Protein AF-A9BC15-F1 (afdb_monomer_lite)

Structure (mmCIF, N/CA/C/O backbone):
data_AF-A9BC15-F1
#
_entry.id   AF-A9BC15-F1
#
loop_
_atom_site.group_PDB
_atom_site.id
_atom_site.type_symbol
_atom_site.label_atom_id
_atom_site.label_alt_id
_atom_site.label_comp_id
_atom_site.label_asym_id
_atom_site.label_entity_id
_atom_site.label_seq_id
_atom_site.pdbx_PDB_ins_code
_atom_site.Cartn_x
_atom_site.Cartn_y
_atom_site.Cartn_z
_atom_site.occupancy
_atom_site.B_iso_or_equiv
_atom_site.auth_seq_id
_atom_site.auth_comp_id
_atom_site.auth_asym_id
_atom_site.auth_atom_id
_atom_site.pdbx_PDB_model_num
ATOM 1 N N . MET A 1 1 ? -14.589 -2.090 -3.585 1.00 82.12 1 MET A N 1
ATOM 2 C CA . MET A 1 1 ? -13.396 -2.005 -4.442 1.00 82.12 1 MET A CA 1
ATOM 3 C C . MET A 1 1 ? -12.356 -1.185 -3.713 1.00 82.12 1 MET A C 1
ATOM 5 O O . MET A 1 1 ? -12.745 -0.268 -2.992 1.00 82.12 1 MET A O 1
ATOM 9 N N . LEU A 1 2 ? -11.096 -1.594 -3.806 1.00 85.81 2 LEU A N 1
ATOM 10 C CA . LEU A 1 2 ? -9.941 -0.861 -3.297 1.00 85.81 2 LEU A CA 1
ATOM 11 C C . LEU A 1 2 ? -9.096 -0.447 -4.500 1.00 85.81 2 LEU A C 1
ATOM 13 O O . LEU A 1 2 ? -8.772 -1.301 -5.321 1.00 85.81 2 LEU A O 1
ATOM 17 N N . THR A 1 3 ? -8.753 0.831 -4.594 1.00 90.25 3 THR A N 1
ATOM 18 C CA . THR A 1 3 ? -7.802 1.335 -5.592 1.00 90.25 3 THR A CA 1
ATOM 19 C C . THR A 1 3 ? -6.451 1.515 -4.916 1.00 90.25 3 THR A C 1
ATOM 21 O O . THR A 1 3 ? -6.393 2.110 -3.839 1.00 90.25 3 THR A O 1
ATOM 24 N N . ALA A 1 4 ? -5.382 1.012 -5.531 1.00 89.94 4 ALA A N 1
ATOM 25 C CA . ALA A 1 4 ? -4.015 1.184 -5.053 1.00 89.94 4 ALA A CA 1
ATOM 26 C C . ALA A 1 4 ? -3.170 1.878 -6.125 1.00 89.94 4 ALA A C 1
ATOM 28 O O . ALA A 1 4 ? -3.054 1.388 -7.244 1.00 89.94 4 ALA A O 1
ATOM 29 N N . THR A 1 5 ? -2.573 3.013 -5.770 1.00 91.88 5 THR A N 1
ATOM 30 C CA . THR A 1 5 ? -1.748 3.827 -6.669 1.00 91.88 5 THR A CA 1
ATOM 31 C C . THR A 1 5 ? -0.354 3.956 -6.074 1.00 91.88 5 THR A C 1
ATOM 33 O O . THR A 1 5 ? -0.182 4.653 -5.074 1.00 91.88 5 THR A O 1
ATOM 36 N N . ILE A 1 6 ? 0.642 3.289 -6.660 1.00 90.75 6 ILE A N 1
ATOM 37 C CA . ILE A 1 6 ? 2.031 3.349 -6.183 1.00 90.75 6 ILE A CA 1
ATOM 38 C C . ILE A 1 6 ? 2.745 4.520 -6.851 1.00 90.75 6 ILE A C 1
ATOM 40 O O . ILE A 1 6 ? 2.654 4.717 -8.064 1.00 90.75 6 ILE A O 1
ATOM 44 N N . ARG A 1 7 ? 3.465 5.301 -6.050 1.00 91.50 7 ARG A N 1
ATOM 45 C CA . ARG A 1 7 ? 4.288 6.413 -6.507 1.00 91.50 7 ARG A CA 1
ATOM 46 C C . ARG A 1 7 ? 5.728 6.212 -6.070 1.00 91.50 7 ARG A C 1
ATOM 48 O O . ARG A 1 7 ? 5.970 5.970 -4.892 1.00 91.50 7 ARG A O 1
ATOM 55 N N . ASN A 1 8 ? 6.647 6.335 -7.020 1.00 89.94 8 ASN A N 1
ATOM 56 C CA . ASN A 1 8 ? 8.089 6.280 -6.793 1.00 89.94 8 ASN A CA 1
ATOM 57 C C . ASN A 1 8 ? 8.672 7.687 -6.728 1.00 89.94 8 ASN 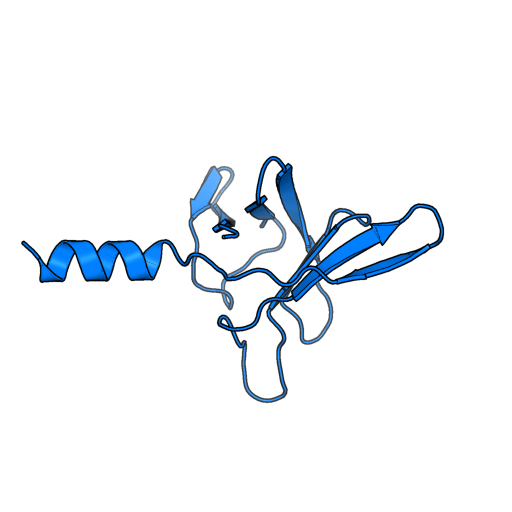A C 1
ATOM 59 O O . ASN A 1 8 ? 8.109 8.607 -7.332 1.00 89.94 8 ASN A O 1
ATOM 63 N N . ASN A 1 9 ? 9.809 7.849 -6.058 1.00 83.38 9 ASN A N 1
ATOM 64 C CA . ASN A 1 9 ? 10.545 9.101 -6.107 1.00 83.38 9 ASN A CA 1
ATOM 65 C C . ASN A 1 9 ? 11.317 9.196 -7.433 1.00 83.38 9 ASN A C 1
ATOM 67 O O . ASN A 1 9 ? 12.124 8.349 -7.794 1.00 83.38 9 ASN A O 1
ATOM 71 N N . LEU A 1 10 ? 11.092 10.269 -8.176 1.00 81.81 10 LEU A N 1
ATOM 72 C CA . LEU A 1 10 ? 11.788 10.561 -9.414 1.00 81.81 10 LEU A CA 1
ATOM 73 C C . LEU A 1 10 ? 12.465 11.923 -9.291 1.00 81.81 10 LEU A C 1
ATOM 75 O O . LEU A 1 10 ? 11.872 12.958 -9.581 1.00 81.81 10 LEU A O 1
ATOM 79 N N . ASN A 1 11 ? 13.734 11.916 -8.873 1.00 77.75 11 ASN A N 1
ATOM 80 C CA . ASN A 1 11 ? 14.587 13.109 -8.801 1.00 77.75 11 ASN A CA 1
ATOM 81 C C . ASN A 1 11 ? 13.960 14.293 -8.029 1.00 77.75 11 ASN A C 1
ATOM 83 O O . ASN A 1 11 ? 14.148 15.448 -8.410 1.00 77.75 11 ASN A O 1
ATOM 87 N N . GLY A 1 12 ? 13.234 14.018 -6.940 1.00 71.75 12 GLY A N 1
ATOM 88 C CA . GLY A 1 12 ? 12.588 15.046 -6.115 1.00 71.75 12 GLY A CA 1
ATOM 89 C C . GLY A 1 12 ? 11.130 15.349 -6.478 1.00 71.75 12 GLY A C 1
ATOM 90 O O . GLY A 1 12 ? 10.530 16.207 -5.834 1.00 71.75 12 GLY A O 1
ATOM 91 N N . ASP A 1 13 ? 10.560 14.642 -7.455 1.00 81.75 13 ASP A N 1
ATOM 92 C CA . ASP A 1 13 ? 9.121 14.589 -7.746 1.00 81.75 13 ASP A CA 1
ATOM 93 C C . ASP A 1 13 ? 8.603 13.141 -7.618 1.00 81.75 13 ASP A C 1
ATOM 95 O O . ASP A 1 13 ? 9.372 12.231 -7.318 1.00 81.75 13 ASP A O 1
ATOM 99 N N . PHE A 1 14 ? 7.309 12.897 -7.829 1.00 85.00 14 PHE A N 1
ATOM 100 C CA . PHE A 1 14 ? 6.706 11.569 -7.729 1.00 85.00 14 PHE A CA 1
ATOM 101 C C . PHE A 1 14 ? 6.060 11.123 -9.037 1.00 85.00 14 PHE A C 1
ATOM 103 O O . PHE A 1 14 ? 5.180 11.798 -9.573 1.00 85.00 14 PHE A O 1
ATOM 110 N N . ALA A 1 15 ? 6.423 9.927 -9.499 1.00 86.12 15 ALA A N 1
ATOM 111 C CA . ALA A 1 15 ? 5.851 9.315 -10.695 1.00 86.12 15 ALA A CA 1
ATOM 112 C C . ALA A 1 15 ? 5.000 8.091 -10.341 1.00 86.12 15 ALA A C 1
ATOM 114 O O . ALA A 1 15 ? 5.347 7.323 -9.443 1.00 86.12 15 ALA A O 1
ATOM 115 N N . LEU A 1 16 ? 3.891 7.900 -11.063 1.00 86.38 16 LEU A N 1
ATOM 116 C CA . LEU A 1 16 ? 3.118 6.660 -11.006 1.00 86.38 16 LEU A CA 1
ATOM 117 C C . LEU A 1 16 ? 3.999 5.502 -11.486 1.00 86.38 16 LEU A C 1
ATOM 119 O O . LEU A 1 16 ? 4.611 5.605 -12.548 1.00 86.38 16 LEU A O 1
ATOM 123 N N . THR A 1 17 ? 4.027 4.401 -10.740 1.00 83.50 17 THR A N 1
ATOM 124 C CA . THR A 1 17 ? 4.673 3.166 -11.193 1.00 83.50 17 THR A CA 1
ATOM 125 C C . THR A 1 17 ? 3.769 1.960 -10.982 1.00 83.50 17 THR A C 1
ATOM 127 O O . THR A 1 17 ? 3.067 1.845 -9.979 1.00 83.50 17 THR A O 1
ATOM 130 N N . SER A 1 18 ? 3.800 1.050 -11.949 1.00 79.12 18 SER A N 1
ATOM 131 C CA . SER A 1 18 ? 3.241 -0.300 -11.855 1.00 79.12 18 SER A CA 1
ATOM 132 C C . SER A 1 18 ? 4.333 -1.367 -11.826 1.00 79.12 18 SER A C 1
ATOM 134 O O . SER A 1 18 ? 4.033 -2.556 -11.696 1.00 79.12 18 SER A O 1
ATOM 136 N N . ASP A 1 19 ? 5.589 -0.968 -12.015 1.00 82.50 19 ASP A N 1
ATOM 137 C CA . ASP A 1 19 ? 6.732 -1.855 -11.906 1.00 82.50 19 ASP A CA 1
ATOM 138 C C . ASP A 1 19 ? 7.105 -1.977 -10.429 1.00 82.50 19 ASP A C 1
ATOM 140 O O . ASP A 1 19 ? 7.525 -1.014 -9.788 1.00 82.50 19 ASP A O 1
ATOM 144 N N . LEU A 1 20 ? 6.851 -3.162 -9.875 1.00 80.00 20 LEU A N 1
ATOM 145 C CA . LEU A 1 20 ? 7.110 -3.438 -8.471 1.00 80.00 20 LEU A CA 1
ATOM 146 C C . LEU A 1 20 ? 8.604 -3.670 -8.208 1.00 80.00 20 LEU A C 1
ATOM 148 O O . LEU A 1 20 ? 9.075 -3.394 -7.110 1.00 80.00 20 LEU A O 1
ATOM 152 N N . GLU A 1 21 ? 9.357 -4.141 -9.205 1.00 79.00 21 GLU A N 1
ATOM 153 C CA . GLU A 1 21 ? 10.796 -4.387 -9.067 1.00 79.00 21 GLU A CA 1
ATOM 154 C C . GLU A 1 21 ? 11.595 -3.078 -9.048 1.00 79.00 21 GLU A C 1
ATOM 156 O O . GLU A 1 21 ? 12.706 -3.033 -8.524 1.00 79.00 21 GLU A O 1
ATOM 161 N N . SER A 1 22 ? 11.017 -1.993 -9.573 1.00 81.38 22 SER A N 1
ATOM 162 C CA . SER A 1 22 ? 11.646 -0.674 -9.620 1.00 81.38 22 SER A CA 1
ATOM 163 C C . SER A 1 22 ? 11.343 0.209 -8.404 1.00 81.38 22 SER A C 1
ATOM 165 O O . SER A 1 22 ? 11.666 1.399 -8.442 1.00 81.38 22 SER A O 1
ATOM 167 N N . ILE A 1 23 ? 10.648 -0.296 -7.378 1.00 86.50 23 ILE A N 1
ATOM 168 C CA . ILE A 1 23 ? 10.212 0.539 -6.251 1.00 86.50 23 ILE A CA 1
ATOM 169 C C . ILE A 1 23 ? 11.412 0.940 -5.377 1.00 86.50 23 ILE A C 1
ATOM 171 O O . ILE A 1 23 ? 12.204 0.098 -4.960 1.00 86.50 23 ILE A O 1
ATOM 175 N N . ASP A 1 24 ? 11.528 2.239 -5.094 1.00 86.50 24 ASP A N 1
ATOM 176 C CA . ASP A 1 24 ? 12.631 2.860 -4.361 1.00 86.50 24 ASP A CA 1
ATOM 177 C C . ASP A 1 24 ? 12.302 3.183 -2.889 1.00 86.50 24 ASP A C 1
ATOM 179 O O . ASP A 1 24 ? 11.169 3.055 -2.429 1.00 86.50 24 ASP A O 1
ATOM 183 N N . GLU A 1 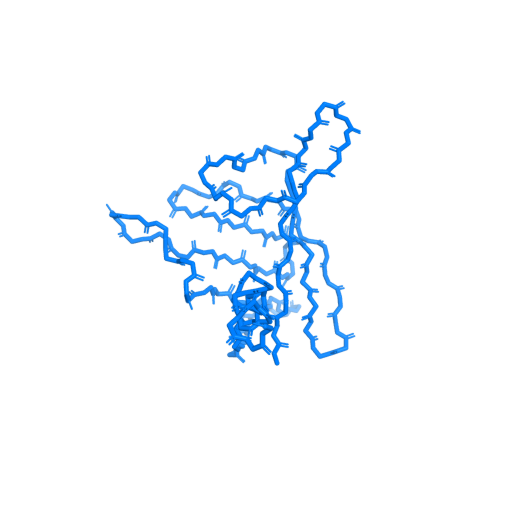25 ? 13.313 3.627 -2.132 1.00 85.31 25 GLU A N 1
ATOM 184 C CA . GLU A 1 25 ? 13.213 3.966 -0.699 1.00 85.31 25 GLU A CA 1
ATOM 185 C C . GLU A 1 25 ? 12.332 5.184 -0.376 1.00 85.31 25 GLU A C 1
ATOM 187 O O . GLU A 1 25 ? 11.980 5.395 0.785 1.00 85.31 25 GLU A O 1
ATOM 192 N N . GLY A 1 26 ? 11.954 5.981 -1.376 1.00 88.50 26 GLY A N 1
ATOM 193 C CA . GLY A 1 26 ? 11.050 7.125 -1.244 1.00 88.50 26 GLY A CA 1
ATOM 194 C C . GLY A 1 26 ? 9.611 6.823 -1.658 1.00 88.50 26 GLY A C 1
ATOM 195 O O . GLY A 1 26 ? 8.767 7.724 -1.623 1.00 88.50 26 GLY A O 1
ATOM 196 N N . ALA A 1 27 ? 9.325 5.587 -2.059 1.00 92.19 27 ALA A N 1
ATOM 197 C CA . ALA A 1 27 ? 8.034 5.218 -2.590 1.00 92.19 27 ALA A CA 1
ATOM 198 C C . ALA A 1 27 ? 6.925 5.181 -1.537 1.00 92.19 27 ALA A C 1
ATOM 200 O O . ALA A 1 27 ? 7.128 4.923 -0.346 1.00 92.19 27 ALA A O 1
ATOM 201 N N . PHE A 1 28 ? 5.699 5.374 -2.005 1.00 94.12 28 PHE A N 1
ATOM 202 C CA . PHE A 1 28 ? 4.500 5.205 -1.198 1.00 94.12 28 PHE A CA 1
ATOM 203 C C . PHE A 1 28 ? 3.331 4.728 -2.049 1.00 94.12 28 PHE A C 1
ATOM 205 O O . PHE A 1 28 ? 3.287 4.936 -3.261 1.00 94.12 28 PHE A O 1
ATOM 212 N N . VAL A 1 29 ? 2.345 4.120 -1.399 1.00 93.25 29 VAL A N 1
ATOM 213 C CA . VAL A 1 29 ? 1.072 3.762 -2.022 1.00 93.25 29 VAL A CA 1
ATOM 214 C C . VAL A 1 29 ? -0.040 4.649 -1.481 1.00 93.25 29 VAL A C 1
ATOM 216 O O . VAL A 1 29 ? -0.130 4.900 -0.277 1.00 93.25 29 VAL A O 1
ATOM 219 N N . VAL A 1 30 ? -0.900 5.122 -2.377 1.00 94.44 30 VAL A N 1
ATOM 220 C CA . VAL A 1 30 ? -2.181 5.738 -2.035 1.00 94.44 30 VAL A CA 1
ATOM 221 C C . VAL A 1 30 ? -3.267 4.681 -2.180 1.00 94.44 30 VAL A C 1
ATOM 223 O O . VAL A 1 30 ? -3.442 4.127 -3.266 1.00 94.44 30 VAL A O 1
ATOM 226 N N . LEU A 1 31 ? -3.974 4.393 -1.088 1.00 93.56 31 LEU A N 1
ATOM 227 C CA . LEU A 1 31 ? -5.086 3.447 -1.055 1.00 93.56 31 LEU A CA 1
ATOM 228 C C . LEU A 1 31 ? -6.397 4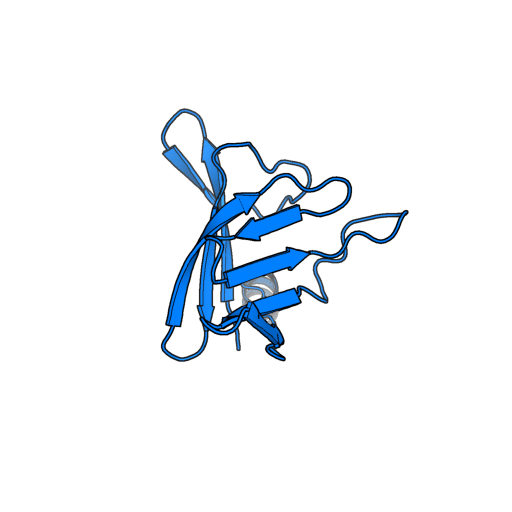.192 -0.867 1.00 93.56 31 LEU A C 1
ATOM 230 O O . LEU A 1 31 ? -6.558 4.928 0.108 1.00 93.56 31 LEU A O 1
ATOM 234 N N . GLU A 1 32 ? -7.351 3.925 -1.747 1.00 93.00 32 GLU A N 1
ATOM 235 C CA . GLU A 1 32 ? -8.719 4.420 -1.637 1.00 93.00 32 GLU A CA 1
ATOM 236 C C . GLU A 1 32 ? -9.652 3.227 -1.441 1.00 93.00 32 GLU A C 1
ATOM 238 O O . GLU A 1 32 ? -9.839 2.395 -2.333 1.00 93.00 32 GLU A O 1
ATOM 243 N N . TRP A 1 33 ? -10.233 3.111 -0.246 1.00 89.69 33 TRP A N 1
ATOM 244 C CA . TRP A 1 33 ? -11.140 2.019 0.095 1.00 89.69 33 TRP A CA 1
ATOM 245 C C . TRP A 1 33 ? -12.324 2.508 0.922 1.00 89.69 33 TRP A C 1
ATOM 247 O O . TRP A 1 33 ? -12.190 2.963 2.060 1.00 89.69 33 TRP A O 1
ATOM 257 N N . LYS A 1 34 ? -13.533 2.357 0.369 1.00 87.25 34 LYS A N 1
ATOM 258 C CA . LYS A 1 34 ? -14.786 2.843 0.972 1.00 87.25 34 LYS A CA 1
ATOM 259 C C . LYS A 1 34 ? -14.732 4.360 1.224 1.00 87.25 34 LYS A C 1
ATOM 261 O O . LYS A 1 34 ? -14.882 5.130 0.289 1.00 87.25 34 LYS A O 1
ATOM 266 N N . LYS A 1 35 ? -14.573 4.784 2.482 1.00 87.62 35 LYS A N 1
ATOM 267 C CA . LYS A 1 35 ? -14.455 6.195 2.905 1.00 87.62 35 LYS A CA 1
ATOM 268 C C . LYS A 1 35 ? -13.078 6.497 3.511 1.00 87.62 35 LYS A C 1
ATOM 270 O O . LYS A 1 35 ? -12.922 7.493 4.211 1.00 87.62 35 LYS A O 1
ATOM 275 N N . ILE A 1 36 ? -12.123 5.590 3.321 1.00 89.25 36 ILE A N 1
ATOM 276 C CA . ILE A 1 36 ? -10.780 5.661 3.884 1.00 89.25 36 ILE A CA 1
ATOM 277 C C . ILE A 1 36 ? -9.813 5.938 2.736 1.00 89.25 36 ILE A C 1
ATOM 279 O O . ILE A 1 36 ? -9.811 5.204 1.750 1.00 89.25 36 ILE A O 1
ATOM 283 N N . ASN A 1 37 ? -8.986 6.968 2.915 1.00 94.31 37 ASN A N 1
ATOM 284 C CA . ASN A 1 37 ? -7.861 7.285 2.046 1.00 94.31 37 ASN A CA 1
ATOM 285 C C . ASN A 1 37 ? -6.581 7.184 2.877 1.00 94.31 37 ASN A C 1
ATOM 287 O O . ASN A 1 37 ? -6.464 7.860 3.903 1.00 94.31 37 ASN A O 1
ATOM 291 N N . LEU A 1 38 ? -5.657 6.319 2.466 1.00 95.75 38 LEU A N 1
ATOM 292 C CA . LEU A 1 38 ? -4.390 6.080 3.156 1.00 95.75 38 LEU A CA 1
ATOM 293 C C . LEU A 1 38 ? -3.232 6.425 2.232 1.00 95.75 38 LEU A C 1
ATOM 295 O O . LEU A 1 38 ? -3.268 6.110 1.049 1.00 95.75 38 LEU A O 1
ATOM 299 N N . MET A 1 39 ? -2.189 7.018 2.797 1.00 95.56 39 MET A N 1
ATOM 300 C CA . MET A 1 39 ? -0.883 7.143 2.164 1.00 95.56 39 MET A CA 1
ATOM 301 C C . MET A 1 39 ? 0.090 6.345 3.024 1.00 95.56 39 MET A C 1
ATOM 303 O O . MET A 1 39 ? 0.358 6.729 4.162 1.00 95.56 39 MET A O 1
ATOM 307 N N . LEU A 1 40 ? 0.558 5.209 2.512 1.00 96.12 40 LEU A N 1
ATOM 308 C CA . LEU A 1 40 ? 1.430 4.300 3.249 1.00 96.12 40 LEU A CA 1
ATOM 309 C C . LEU A 1 40 ? 2.830 4.331 2.620 1.00 96.12 40 LEU A C 1
ATOM 311 O O . LEU A 1 40 ? 2.947 4.037 1.428 1.00 96.12 40 LEU A O 1
ATOM 315 N N . PRO A 1 41 ? 3.882 4.694 3.374 1.00 94.94 41 PRO A N 1
ATOM 316 C CA . PRO A 1 41 ? 5.250 4.648 2.870 1.00 94.94 41 PRO A CA 1
ATOM 317 C C . PRO A 1 41 ? 5.706 3.200 2.688 1.00 94.94 41 PRO A C 1
ATOM 319 O O . PRO A 1 41 ? 5.211 2.303 3.381 1.00 94.94 41 PRO A O 1
ATOM 322 N N . ILE A 1 42 ? 6.652 2.974 1.775 1.00 92.81 42 ILE A N 1
ATOM 323 C CA . ILE A 1 42 ? 7.266 1.658 1.604 1.00 92.81 42 ILE A CA 1
ATOM 324 C C . ILE A 1 42 ? 7.940 1.186 2.897 1.00 92.81 42 ILE A C 1
ATOM 326 O O . ILE A 1 42 ? 8.514 1.961 3.665 1.00 92.81 42 ILE A O 1
ATOM 330 N N . SER A 1 43 ? 7.872 -0.118 3.131 1.00 89.75 43 SER A N 1
ATOM 331 C CA . SER A 1 43 ? 8.630 -0.824 4.144 1.00 89.75 43 SER A CA 1
ATOM 332 C C . SER A 1 43 ? 9.365 -1.994 3.500 1.00 89.75 43 SER A C 1
ATOM 334 O O . SER A 1 43 ? 8.772 -2.860 2.855 1.00 89.75 43 SER A O 1
ATOM 336 N N . PHE A 1 44 ? 10.682 -2.005 3.693 1.00 74.44 44 PHE A N 1
ATOM 337 C CA . PHE A 1 44 ? 11.556 -3.067 3.219 1.00 74.44 44 PHE A CA 1
ATOM 338 C C . PHE A 1 44 ? 11.518 -4.236 4.195 1.00 74.44 44 PHE A C 1
ATOM 340 O O . PHE A 1 44 ? 12.205 -4.237 5.219 1.00 74.44 44 PHE A O 1
ATOM 347 N N . GLN A 1 45 ? 10.701 -5.231 3.872 1.00 72.44 45 GLN A N 1
ATOM 348 C CA . GLN A 1 45 ? 10.717 -6.527 4.528 1.00 72.44 45 GLN A CA 1
ATOM 349 C C . GLN A 1 45 ? 11.329 -7.542 3.557 1.00 72.44 45 GLN A C 1
ATOM 351 O O . GLN A 1 45 ? 11.054 -7.518 2.360 1.00 72.44 45 GLN A O 1
ATOM 356 N N . ALA A 1 46 ? 12.228 -8.398 4.047 1.00 65.81 46 ALA A N 1
ATOM 357 C CA . ALA A 1 46 ? 12.906 -9.368 3.191 1.00 65.81 46 ALA A CA 1
ATOM 358 C C . ALA A 1 46 ? 11.878 -10.293 2.517 1.00 65.81 46 ALA A C 1
ATOM 360 O O . ALA A 1 46 ? 11.120 -10.967 3.213 1.00 65.81 46 ALA A O 1
ATOM 361 N N . GLY A 1 47 ? 11.873 -10.312 1.181 1.00 66.25 47 GLY A N 1
ATOM 362 C CA . GLY A 1 47 ? 10.948 -11.127 0.391 1.00 66.25 47 GLY A CA 1
ATOM 363 C C . GLY A 1 47 ? 9.503 -10.624 0.388 1.00 66.25 47 GLY A C 1
ATOM 364 O O . GLY A 1 47 ? 8.602 -11.427 0.216 1.00 66.25 47 GLY A O 1
ATOM 365 N N . GLU A 1 48 ? 9.236 -9.337 0.630 1.00 74.62 48 GLU A N 1
ATOM 366 C CA . GLU A 1 48 ? 7.889 -8.778 0.463 1.00 74.62 48 GLU A CA 1
ATOM 367 C C . GLU A 1 48 ? 7.955 -7.288 0.115 1.00 74.62 48 GLU A C 1
ATOM 369 O O . GLU A 1 48 ? 8.647 -6.509 0.773 1.00 74.62 48 GLU A O 1
ATOM 374 N N . ILE A 1 49 ? 7.188 -6.868 -0.894 1.00 84.44 49 ILE A N 1
ATOM 375 C CA . ILE A 1 49 ? 6.948 -5.443 -1.131 1.00 84.44 49 ILE A CA 1
ATOM 376 C C . ILE A 1 49 ? 5.758 -5.043 -0.277 1.00 84.44 49 ILE A C 1
ATOM 378 O O . ILE A 1 49 ? 4.620 -5.452 -0.528 1.00 84.44 49 ILE A O 1
ATOM 382 N N . SER A 1 50 ? 6.033 -4.234 0.740 1.00 90.12 50 SER A N 1
ATOM 383 C CA . SER A 1 50 ? 5.041 -3.824 1.723 1.00 90.12 50 SER A CA 1
ATOM 384 C C . SER A 1 50 ? 5.039 -2.315 1.926 1.00 90.12 50 SER A C 1
ATOM 386 O O . SER A 1 50 ? 6.039 -1.637 1.715 1.00 90.12 50 SER A O 1
ATOM 388 N N . PHE A 1 51 ? 3.897 -1.785 2.342 1.00 93.50 51 PHE A N 1
ATOM 389 C CA . PHE A 1 51 ? 3.688 -0.384 2.660 1.00 93.50 51 PHE A CA 1
ATOM 390 C C . PHE A 1 51 ? 2.932 -0.291 3.981 1.00 93.50 51 PHE A C 1
ATOM 392 O O . PHE A 1 51 ? 1.895 -0.939 4.158 1.00 93.50 51 PHE A O 1
ATOM 399 N N . THR A 1 52 ? 3.433 0.498 4.932 1.00 94.94 52 THR A N 1
ATOM 400 C CA . THR A 1 52 ? 2.828 0.557 6.269 1.00 94.94 52 THR A CA 1
ATOM 401 C C . THR A 1 52 ? 3.091 1.862 7.013 1.00 94.94 52 THR A C 1
ATOM 403 O O . THR A 1 52 ? 4.174 2.434 6.953 1.00 94.94 52 THR A O 1
ATOM 406 N N . ASP A 1 53 ? 2.103 2.300 7.795 1.00 94.69 53 ASP A N 1
ATOM 407 C CA . ASP A 1 53 ? 2.210 3.386 8.778 1.00 94.69 53 ASP A CA 1
ATOM 408 C C . ASP A 1 53 ? 2.215 2.861 10.235 1.00 94.69 53 ASP A C 1
ATOM 410 O O . ASP A 1 53 ? 1.971 3.615 11.180 1.00 94.69 53 ASP A O 1
ATOM 414 N N . LYS A 1 54 ? 2.486 1.556 10.429 1.00 91.12 54 LYS A N 1
ATOM 415 C CA . LYS A 1 54 ? 2.378 0.765 11.680 1.00 91.12 54 LYS A CA 1
ATOM 416 C C . LYS A 1 54 ? 0.953 0.423 12.127 1.00 91.12 54 LYS A C 1
ATOM 418 O O . LYS A 1 54 ? 0.791 -0.486 12.946 1.00 91.12 54 LYS A O 1
ATOM 423 N N . LYS A 1 55 ? -0.067 1.125 11.631 1.00 95.06 55 LYS A N 1
ATOM 424 C CA . LYS A 1 55 ? -1.484 0.831 11.893 1.00 95.06 55 LYS A CA 1
ATOM 425 C C . LYS A 1 55 ? -2.104 0.047 10.745 1.00 95.06 55 LYS A C 1
ATOM 427 O O . LYS A 1 55 ? -2.898 -0.851 10.991 1.00 95.06 55 LYS A O 1
ATOM 432 N N . TRP A 1 56 ? -1.747 0.381 9.520 1.00 96.06 56 TRP A N 1
ATOM 433 C CA . TRP A 1 56 ? -2.220 -0.235 8.296 1.00 96.06 56 TRP A CA 1
ATOM 434 C C . TRP A 1 56 ? -1.060 -0.899 7.578 1.00 96.06 56 TRP A C 1
ATOM 436 O O . TRP A 1 56 ? 0.061 -0.390 7.594 1.00 96.06 56 TRP A O 1
ATOM 446 N N . LEU A 1 57 ? -1.340 -2.032 6.951 1.00 93.88 57 LEU A N 1
ATOM 447 C CA . LEU A 1 57 ? -0.402 -2.761 6.116 1.00 93.88 57 LEU A CA 1
ATOM 448 C C . LEU A 1 57 ? -1.072 -3.057 4.781 1.00 93.88 57 LEU A C 1
ATOM 450 O O . LEU A 1 57 ? -2.175 -3.606 4.741 1.00 93.88 57 LEU A O 1
ATOM 454 N N . TRP A 1 58 ? -0.366 -2.718 3.712 1.00 92.31 58 TRP A N 1
ATOM 455 C CA . TRP A 1 58 ? -0.646 -3.169 2.362 1.00 92.31 58 TRP A CA 1
ATOM 456 C C . TRP A 1 58 ? 0.573 -3.887 1.820 1.00 92.31 58 TRP A C 1
ATOM 458 O O . TRP A 1 58 ? 1.668 -3.331 1.871 1.00 92.31 58 TRP A O 1
ATOM 468 N N . SER A 1 59 ? 0.413 -5.100 1.311 1.00 88.62 59 SER A N 1
ATOM 469 C CA . SER A 1 59 ? 1.552 -5.841 0.785 1.00 88.62 59 SER A CA 1
ATOM 470 C C . SER A 1 59 ? 1.199 -6.743 -0.384 1.00 88.62 59 SER A C 1
ATOM 472 O O . SER A 1 59 ? 0.093 -7.276 -0.475 1.00 88.62 59 SER A O 1
ATOM 474 N N . TYR A 1 60 ? 2.159 -6.902 -1.289 1.00 82.38 60 TYR A N 1
ATOM 475 C CA . TYR A 1 60 ? 2.111 -7.889 -2.357 1.00 82.38 60 TYR A CA 1
ATOM 476 C C . TYR A 1 60 ? 2.930 -9.090 -1.900 1.00 82.38 60 TYR A C 1
ATOM 478 O O . TYR A 1 60 ? 4.131 -8.958 -1.660 1.00 82.38 60 TYR A O 1
ATOM 486 N N . GLN A 1 61 ? 2.280 -10.243 -1.739 1.00 68.81 61 GLN A N 1
ATOM 487 C CA . GLN A 1 61 ? 2.976 -11.451 -1.307 1.00 68.81 61 GLN A CA 1
ATOM 488 C C . GLN A 1 61 ? 3.943 -11.914 -2.401 1.00 68.81 61 GLN A C 1
ATOM 490 O O . GLN A 1 61 ? 3.537 -12.186 -3.533 1.00 68.81 61 GLN A O 1
ATOM 495 N N . ASP A 1 62 ? 5.215 -12.042 -2.041 1.00 61.19 62 ASP A N 1
ATOM 496 C CA . ASP A 1 62 ? 6.176 -12.851 -2.782 1.00 61.19 62 ASP A CA 1
ATOM 497 C C . ASP A 1 62 ? 6.027 -14.308 -2.315 1.00 61.19 62 ASP A C 1
ATOM 499 O O . ASP A 1 62 ? 5.876 -14.587 -1.121 1.00 61.19 62 ASP A O 1
ATOM 503 N N . LYS A 1 63 ? 6.064 -15.262 -3.240 1.00 52.56 63 LYS A N 1
ATOM 504 C CA . LYS A 1 63 ? 6.214 -16.683 -2.898 1.00 52.56 63 LYS A CA 1
ATOM 505 C C . LYS A 1 63 ? 7.371 -17.248 -3.690 1.00 52.56 63 LYS A C 1
ATOM 507 O O . LYS A 1 63 ? 7.108 -17.690 -4.798 1.00 52.56 63 LYS A O 1
ATOM 512 N N . GLU A 1 64 ? 8.582 -17.270 -3.123 1.00 50.34 64 GLU A N 1
ATOM 513 C CA . GLU A 1 64 ? 9.831 -17.941 -3.582 1.00 50.34 64 GLU A CA 1
ATOM 514 C C . GLU A 1 64 ? 10.239 -17.810 -5.077 1.00 50.34 64 GLU A C 1
ATOM 516 O O . GLU A 1 64 ? 11.358 -18.157 -5.438 1.00 50.34 64 GLU A O 1
ATOM 521 N N . HIS A 1 65 ? 9.378 -17.290 -5.948 1.00 51.00 65 HIS A N 1
ATOM 522 C CA . HIS A 1 65 ? 9.389 -17.397 -7.403 1.00 51.00 65 HIS A CA 1
ATOM 523 C C . HIS A 1 65 ? 8.753 -16.166 -8.085 1.00 51.00 65 HIS A C 1
ATOM 525 O O . HIS A 1 65 ? 8.589 -16.189 -9.305 1.00 51.00 65 HIS A O 1
ATOM 531 N N . GLY A 1 66 ? 8.386 -15.108 -7.347 1.00 53.03 66 GLY A N 1
ATOM 532 C CA . GLY A 1 66 ? 7.910 -13.854 -7.935 1.00 53.03 66 GLY A CA 1
ATOM 533 C C . GLY A 1 66 ? 6.754 -13.173 -7.199 1.00 53.03 66 GLY A C 1
ATOM 534 O O . GLY A 1 66 ? 6.033 -13.765 -6.393 1.00 53.03 66 GLY A O 1
ATOM 535 N N . LEU A 1 67 ? 6.572 -11.896 -7.543 1.00 57.50 67 LEU A N 1
ATOM 536 C CA . LEU A 1 67 ? 5.583 -10.986 -6.969 1.00 57.50 67 LEU A CA 1
ATOM 537 C C . LEU A 1 67 ? 4.179 -11.269 -7.526 1.00 57.50 67 LEU A C 1
ATOM 539 O O . LEU A 1 67 ? 3.908 -11.010 -8.700 1.00 57.50 67 LEU A O 1
ATOM 543 N N . PHE A 1 68 ? 3.255 -11.742 -6.684 1.00 60.00 68 PHE A N 1
ATOM 544 C CA . PHE A 1 68 ? 1.847 -11.877 -7.068 1.00 60.00 68 PHE A CA 1
ATOM 545 C C . PHE A 1 68 ? 1.100 -10.562 -6.818 1.00 60.00 68 PHE A C 1
ATOM 547 O O . PHE A 1 68 ? 0.712 -10.240 -5.694 1.00 60.00 68 PHE A O 1
ATOM 554 N N . LYS A 1 69 ? 0.873 -9.806 -7.898 1.00 64.00 69 LYS A N 1
ATOM 555 C CA . LYS A 1 69 ? 0.078 -8.564 -7.900 1.00 64.00 69 LYS A CA 1
ATOM 556 C C . LYS A 1 69 ? -1.408 -8.790 -7.612 1.00 64.00 69 LYS A C 1
ATOM 558 O O . LYS A 1 69 ? -2.066 -7.893 -7.094 1.00 64.00 69 LYS A O 1
ATOM 563 N N . ASP A 1 70 ? -1.910 -9.983 -7.918 1.00 65.69 70 ASP A N 1
ATOM 564 C CA . ASP A 1 70 ? -3.350 -10.251 -8.024 1.00 65.69 70 ASP A CA 1
ATOM 565 C C . ASP A 1 70 ? -4.026 -10.511 -6.670 1.00 65.69 70 ASP A C 1
ATOM 567 O O . ASP A 1 70 ? -5.247 -10.409 -6.543 1.00 65.69 70 ASP A O 1
ATOM 571 N N . THR A 1 71 ? -3.243 -10.839 -5.637 1.00 71.75 71 THR A N 1
ATOM 572 C CA . THR A 1 71 ? -3.745 -11.131 -4.285 1.00 71.75 71 THR A CA 1
ATOM 573 C C . THR A 1 71 ? -3.012 -10.309 -3.227 1.00 71.75 71 THR A C 1
ATOM 575 O O . THR A 1 71 ? -2.304 -10.871 -2.384 1.00 71.75 71 THR A O 1
ATOM 578 N N . PRO A 1 72 ? -3.136 -8.974 -3.261 1.00 82.44 72 PRO A N 1
ATOM 579 C CA . PRO A 1 72 ? -2.537 -8.138 -2.239 1.00 82.44 72 PRO A CA 1
ATOM 580 C C . PRO A 1 72 ? -3.243 -8.338 -0.896 1.00 82.44 72 PRO A C 1
ATOM 582 O O . PRO A 1 72 ? -4.444 -8.608 -0.824 1.00 82.44 72 PRO A O 1
ATOM 585 N N . ARG A 1 73 ? -2.488 -8.172 0.185 1.00 87.81 73 ARG A N 1
ATOM 586 C CA . ARG A 1 73 ? -2.989 -8.227 1.554 1.00 87.81 73 ARG A CA 1
ATOM 587 C C . ARG A 1 73 ? -3.257 -6.818 2.058 1.00 87.81 73 ARG A C 1
ATOM 589 O O . ARG A 1 73 ? -2.382 -5.958 1.982 1.00 87.81 73 ARG A O 1
ATOM 596 N N . PHE A 1 74 ? -4.433 -6.606 2.644 1.00 92.00 74 PHE A N 1
ATOM 597 C CA . PHE A 1 74 ? -4.774 -5.374 3.345 1.00 92.00 74 PHE A CA 1
ATOM 598 C C . PHE A 1 74 ? -5.200 -5.675 4.774 1.00 92.00 74 PHE A C 1
ATOM 600 O O . PHE A 1 74 ? -6.183 -6.381 4.994 1.00 92.00 74 PHE A O 1
ATOM 607 N N . SER A 1 75 ? -4.487 -5.119 5.752 1.00 93.81 75 SER A N 1
ATOM 608 C CA . SER A 1 75 ? -4.795 -5.365 7.159 1.00 93.81 75 SER A CA 1
ATOM 609 C C . SER A 1 75 ? -4.624 -4.135 8.040 1.00 93.81 75 SER A C 1
ATOM 611 O O . SER A 1 75 ? -3.904 -3.186 7.715 1.00 93.81 75 SER A O 1
ATOM 613 N N . GLN A 1 76 ? -5.314 -4.165 9.177 1.00 96.06 76 GLN A N 1
ATOM 614 C CA . GLN A 1 76 ? -5.276 -3.132 10.196 1.00 96.06 76 GLN A CA 1
ATOM 615 C C . GLN A 1 76 ? -4.876 -3.725 11.546 1.00 96.06 76 GLN A C 1
ATOM 617 O O . GLN A 1 76 ? -5.489 -4.673 12.031 1.00 96.06 76 GLN A O 1
ATOM 622 N N . ARG A 1 77 ? -3.909 -3.099 12.211 1.00 96.50 77 ARG A N 1
ATOM 623 C CA . ARG A 1 77 ? -3.587 -3.330 13.616 1.00 96.50 77 ARG A CA 1
ATOM 624 C C . ARG A 1 77 ? -4.446 -2.434 14.510 1.00 96.50 77 ARG A C 1
ATOM 626 O O . ARG A 1 77 ? -4.398 -1.203 14.431 1.00 96.50 77 ARG A O 1
ATOM 633 N N . LEU A 1 78 ? -5.231 -3.051 15.385 1.00 95.50 78 LEU A N 1
ATOM 634 C CA . LEU A 1 78 ? -6.044 -2.370 16.390 1.00 95.50 78 LEU A CA 1
ATOM 635 C C . LEU A 1 78 ? -5.190 -1.908 17.586 1.00 95.50 78 LEU A C 1
ATOM 637 O O . LEU A 1 78 ? -4.089 -2.424 17.795 1.00 95.50 78 LEU A O 1
ATOM 641 N N . PRO A 1 79 ? -5.684 -0.974 18.427 1.00 94.69 79 PRO A N 1
ATOM 642 C CA . PRO A 1 79 ? -4.986 -0.570 19.653 1.00 94.69 79 PRO A CA 1
ATOM 643 C C . PRO A 1 79 ? -4.694 -1.733 20.613 1.00 94.69 79 PRO A C 1
ATOM 645 O O . PRO A 1 79 ? -3.717 -1.680 21.352 1.00 94.69 79 PRO A O 1
ATOM 648 N N . SER A 1 80 ? -5.509 -2.795 20.571 1.00 96.06 80 SER A N 1
ATOM 649 C CA . SER A 1 80 ? -5.289 -4.046 21.311 1.00 96.06 80 SER A CA 1
ATOM 650 C C . SER A 1 80 ? -4.068 -4.839 20.827 1.00 96.06 80 SER A C 1
ATOM 652 O O . SER A 1 80 ? -3.614 -5.740 21.522 1.00 96.06 80 SER A O 1
ATOM 654 N N . GLY A 1 81 ? -3.542 -4.527 19.640 1.00 93.88 81 GLY A N 1
ATOM 655 C CA . GLY A 1 81 ? -2.521 -5.316 18.951 1.00 93.88 81 GLY A CA 1
ATOM 656 C C . GLY A 1 81 ? -3.085 -6.403 18.035 1.00 93.88 81 GLY A C 1
ATOM 657 O O . GLY A 1 81 ? -2.318 -6.997 17.285 1.00 93.88 81 GLY A O 1
ATOM 658 N N . GLU A 1 82 ? -4.399 -6.634 18.053 1.00 96.81 82 GLU A N 1
ATOM 659 C CA . GLU A 1 82 ? -5.079 -7.545 17.128 1.00 96.81 82 GLU A CA 1
ATOM 660 C C . GLU A 1 82 ? -4.931 -7.072 15.674 1.00 96.81 82 GLU A C 1
ATOM 662 O O . GLU A 1 82 ? -5.006 -5.871 15.399 1.00 96.81 82 GLU A O 1
ATOM 667 N N . ILE A 1 83 ? -4.727 -8.018 14.754 1.00 95.94 83 ILE A N 1
ATOM 668 C CA . ILE A 1 83 ? -4.652 -7.767 13.312 1.00 95.94 83 ILE A CA 1
ATOM 669 C C . ILE A 1 83 ? -5.969 -8.204 12.677 1.00 95.94 83 ILE A C 1
ATOM 671 O O . ILE A 1 83 ? -6.374 -9.357 12.810 1.00 95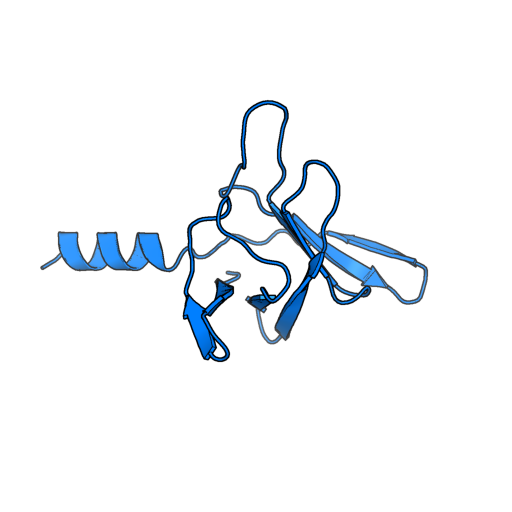.94 83 ILE A O 1
ATOM 675 N N . VAL A 1 84 ? -6.610 -7.284 11.963 1.00 95.94 84 VAL A N 1
ATOM 676 C CA . VAL A 1 84 ? -7.831 -7.524 11.194 1.00 95.94 84 VAL A CA 1
ATOM 677 C C . VAL A 1 84 ? -7.485 -7.508 9.711 1.00 95.94 84 VAL A C 1
ATOM 679 O O . VAL A 1 84 ? -6.996 -6.501 9.203 1.00 95.94 84 VAL A O 1
ATOM 682 N N . GLU A 1 85 ? -7.759 -8.610 9.018 1.00 93.88 85 GLU A N 1
ATOM 683 C CA . GLU A 1 85 ? -7.652 -8.697 7.558 1.00 93.88 85 GLU A CA 1
ATOM 684 C C . GLU A 1 85 ? -8.903 -8.118 6.891 1.00 93.88 85 GLU A C 1
ATOM 686 O O . GLU A 1 85 ? -10.034 -8.302 7.357 1.00 93.88 85 GLU A O 1
ATOM 691 N N . HIS A 1 86 ? -8.711 -7.434 5.770 1.00 90.69 86 HIS A N 1
ATOM 692 C CA . HIS A 1 86 ? -9.791 -6.890 4.966 1.00 90.69 86 HIS A CA 1
ATOM 693 C C . HIS A 1 86 ? -9.822 -7.570 3.606 1.00 90.69 86 HIS A C 1
ATOM 695 O O . HIS A 1 86 ? -8.935 -7.379 2.782 1.00 90.69 86 HIS A O 1
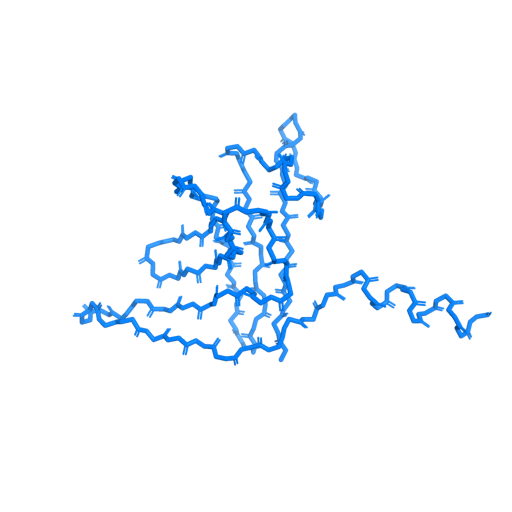ATOM 701 N N . ASP A 1 87 ? -10.895 -8.317 3.354 1.00 82.94 87 ASP A N 1
ATOM 702 C CA . ASP A 1 87 ? -11.162 -8.851 2.025 1.00 82.94 87 ASP A CA 1
ATOM 703 C C . ASP A 1 87 ? -11.586 -7.703 1.096 1.00 82.94 87 ASP A C 1
ATOM 705 O O . ASP A 1 87 ? -12.647 -7.076 1.254 1.00 82.94 87 ASP A O 1
ATOM 709 N N . CYS A 1 88 ? -10.706 -7.364 0.159 1.00 76.56 88 CYS A N 1
ATOM 710 C CA . CYS A 1 88 ? -10.930 -6.327 -0.826 1.00 76.56 88 CYS A CA 1
ATOM 711 C C . CYS A 1 88 ? -10.575 -6.828 -2.222 1.00 76.56 88 CYS A C 1
ATOM 713 O O . CYS A 1 88 ? -9.485 -7.329 -2.471 1.00 76.56 88 CYS A O 1
ATOM 715 N N . LYS A 1 89 ? -11.487 -6.596 -3.168 1.00 78.19 89 LYS A N 1
ATOM 716 C CA . LYS A 1 89 ? -11.178 -6.716 -4.592 1.00 78.19 89 LYS A CA 1
ATOM 717 C C . LYS A 1 89 ? -10.388 -5.487 -5.029 1.00 78.19 89 LYS A C 1
ATOM 719 O O . LYS A 1 89 ? -10.911 -4.367 -4.895 1.00 78.19 89 LYS A O 1
ATOM 724 N N . LEU A 1 90 ? -9.165 -5.714 -5.509 1.00 77.69 90 LEU A N 1
ATOM 725 C CA . LEU A 1 90 ? -8.355 -4.695 -6.163 1.00 77.69 90 LEU A CA 1
ATOM 726 C C . LEU A 1 90 ? -9.093 -4.229 -7.420 1.00 77.69 90 LEU A C 1
ATOM 728 O O . LEU A 1 90 ? -9.626 -5.039 -8.175 1.00 77.69 90 LEU A O 1
ATOM 732 N N . ASN A 1 91 ? -9.177 -2.920 -7.597 1.00 75.50 91 ASN A N 1
ATOM 733 C CA . ASN A 1 91 ? -9.577 -2.306 -8.846 1.00 75.50 91 ASN A CA 1
ATOM 734 C C . ASN A 1 91 ? -8.290 -1.835 -9.518 1.00 75.50 91 ASN A C 1
ATOM 736 O O . ASN A 1 91 ? -7.752 -0.807 -9.107 1.00 75.50 91 ASN A O 1
ATOM 740 N N . ASP A 1 92 ? -7.760 -2.622 -10.455 1.00 63.84 92 ASP A N 1
ATOM 741 C CA . ASP A 1 92 ? -6.551 -2.252 -11.190 1.00 63.84 92 ASP A CA 1
ATOM 742 C C . ASP A 1 92 ? -6.904 -1.151 -12.209 1.00 63.84 92 ASP A C 1
ATOM 744 O O . ASP A 1 92 ? -7.678 -1.402 -13.140 1.00 63.84 92 ASP A O 1
ATOM 748 N N . PRO A 1 93 ? -6.374 0.080 -12.067 1.00 56.31 93 PRO A N 1
ATOM 749 C CA . PRO A 1 93 ? -6.606 1.142 -13.042 1.00 56.31 93 PRO A CA 1
ATOM 750 C C . PRO A 1 93 ? -6.136 0.766 -14.457 1.00 56.31 93 PRO A C 1
ATOM 752 O O . PRO A 1 93 ? -6.643 1.319 -15.430 1.00 56.31 93 PRO A O 1
ATOM 755 N N . ILE A 1 94 ? -5.196 -0.179 -14.585 1.00 52.44 94 ILE A N 1
ATOM 756 C CA . ILE A 1 94 ? -4.597 -0.591 -15.862 1.00 52.44 94 ILE A CA 1
ATOM 757 C C . ILE A 1 94 ? -5.530 -1.523 -16.651 1.00 52.44 94 ILE A C 1
ATOM 759 O O . ILE A 1 94 ? -5.532 -1.493 -17.884 1.00 52.44 94 ILE A O 1
ATOM 763 N N . GLU A 1 95 ? -6.368 -2.325 -15.988 1.00 46.09 95 GLU A N 1
ATOM 764 C CA . GLU A 1 95 ? -7.386 -3.129 -16.685 1.00 46.09 95 GLU A CA 1
ATOM 765 C C . GLU A 1 95 ? -8.510 -2.253 -17.258 1.00 46.09 95 GLU A C 1
ATOM 767 O O . GLU A 1 95 ? -9.006 -2.518 -18.355 1.00 46.09 95 GLU A O 1
ATOM 772 N N . LEU A 1 96 ? -8.831 -1.145 -16.585 1.00 46.53 96 LEU A N 1
ATOM 773 C CA . LEU A 1 96 ? -9.846 -0.187 -17.034 1.00 46.53 96 LEU A CA 1
ATOM 774 C C . LEU A 1 96 ? -9.429 0.588 -18.297 1.00 46.53 96 LEU A C 1
ATOM 776 O O . LEU A 1 96 ? -10.286 0.955 -19.101 1.00 46.53 96 LEU A O 1
ATOM 780 N N . GLU A 1 97 ? -8.133 0.823 -18.527 1.00 45.12 97 GLU A N 1
ATOM 781 C CA . GLU A 1 97 ? -7.671 1.406 -19.798 1.00 45.12 97 GLU A CA 1
ATOM 782 C C . GLU A 1 97 ? -7.788 0.416 -20.967 1.00 45.12 97 GLU A C 1
ATOM 784 O O . GLU A 1 97 ? -8.128 0.817 -22.080 1.00 45.12 97 GLU A O 1
ATOM 789 N N . LYS A 1 98 ? -7.595 -0.889 -20.730 1.00 43.75 98 LYS A N 1
ATOM 790 C CA . LYS A 1 98 ? -7.733 -1.918 -21.776 1.00 43.75 98 LYS A CA 1
ATOM 791 C C . LYS A 1 98 ? -9.186 -2.125 -22.209 1.00 43.75 98 LYS A C 1
ATOM 793 O O . LYS A 1 98 ? -9.438 -2.281 -23.404 1.00 43.75 98 LYS A O 1
ATOM 798 N N . GLU A 1 99 ? -10.140 -2.082 -21.278 1.00 45.06 99 GLU A N 1
ATOM 799 C CA . GLU A 1 99 ? -11.572 -2.186 -21.606 1.00 45.06 99 GLU A CA 1
ATOM 800 C C . GLU A 1 99 ? -12.086 -0.971 -22.398 1.00 45.06 99 GLU A C 1
ATOM 802 O O . GLU A 1 99 ? -12.910 -1.128 -23.299 1.00 45.06 99 GLU A O 1
ATOM 807 N N . ASN A 1 100 ? -11.554 0.228 -22.141 1.00 46.03 100 ASN A N 1
ATOM 808 C CA . ASN A 1 100 ? -11.948 1.440 -22.866 1.00 46.03 100 ASN A CA 1
ATOM 809 C C . ASN A 1 100 ? -11.378 1.526 -24.293 1.00 46.03 100 ASN A C 1
ATOM 811 O O . ASN A 1 100 ? -11.964 2.201 -25.135 1.00 46.03 100 ASN A O 1
ATOM 815 N N . ILE A 1 101 ? -10.273 0.834 -24.590 1.00 52.50 101 ILE A N 1
ATOM 816 C CA . ILE A 1 101 ? -9.711 0.758 -25.951 1.00 52.50 101 ILE A CA 1
ATOM 817 C C . ILE A 1 101 ? -10.434 -0.310 -26.791 1.00 52.50 101 ILE A C 1
ATOM 819 O O . ILE A 1 101 ? -10.560 -0.157 -28.001 1.00 52.50 101 ILE A O 1
ATOM 823 N N . ALA A 1 102 ? -10.951 -1.376 -26.171 1.00 49.75 102 ALA A N 1
ATOM 824 C CA . ALA A 1 102 ? -11.646 -2.460 -26.875 1.00 49.75 102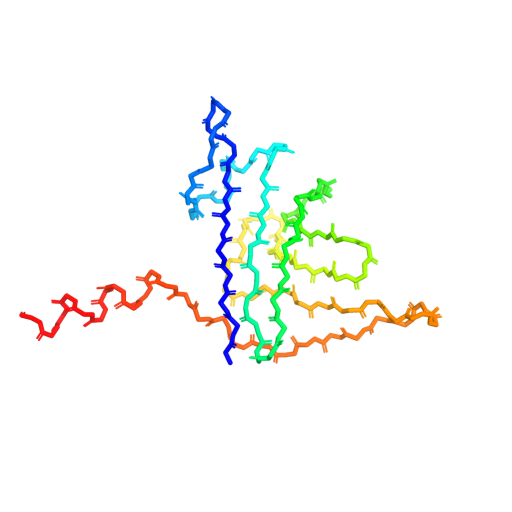 ALA A CA 1
ATOM 825 C C . ALA A 1 102 ? -13.093 -2.122 -27.298 1.00 49.75 102 ALA A C 1
ATOM 827 O O . ALA A 1 102 ? -13.703 -2.884 -28.049 1.00 49.75 102 ALA A O 1
ATOM 828 N N . MET A 1 103 ? -13.645 -1.001 -26.822 1.00 50.12 103 MET A N 1
ATOM 829 C CA . MET A 1 103 ? -14.989 -0.510 -27.166 1.00 50.12 103 MET A CA 1
ATOM 830 C C . MET A 1 103 ? -14.980 0.778 -28.014 1.00 50.12 103 MET A C 1
ATOM 832 O O . MET A 1 103 ? -16.039 1.383 -28.196 1.00 50.12 103 MET A O 1
ATOM 836 N N . GLY A 1 104 ? -13.807 1.203 -28.502 1.00 41.25 104 GLY A N 1
ATOM 837 C CA . GLY A 1 104 ? -13.611 2.380 -29.360 1.00 41.25 104 GLY A CA 1
ATOM 838 C C . GLY A 1 104 ? -13.428 2.045 -30.834 1.00 41.25 104 GLY A C 1
ATOM 839 O O . GLY A 1 104 ? -12.836 0.985 -31.133 1.00 41.25 104 GLY A O 1
#

Radius of gyration: 14.52 Å; chains: 1; bounding box: 30×33×51 Å

Foldseek 3Di:
DKEKWKWADDPNDTDTDPDLVPHDQQMWIWIDDDPDTDTFGWDDDVQWTWTHPPFWIWTFHGDPPDTDPQDIWIWGQDPVRDIDTDDDGYDYVVVVVVVVVVVD

Secondary structure (DSSP, 8-state):
-EEEEEEEEETTEEEE---STT--TT-EEEEEETTEEEEEEEEEETTEEEEE-SSEEEEEEE-SS-EEEEEEEEEEE-TTS-EEE----B--HHHHHHHHHTT-

pLDDT: mean 79.91, std 16.16, range [41.25, 96.81]

Sequence (104 aa):
MLTATIRNNLNGDFALTSDLESIDEGAFVVLEWKKINLMLPISFQAGEISFTDKKWLWSYQDKEHGLFKDTPRFSQRLPSGEIVEHDCKLNDPIELEKENIAMG

Organism: Prochlorococcus marinus (strain MIT 9211) (NCBI:txid93059)